Protein AF-A0A9E5QYV4-F1 (afdb_monomer_lite)

Structure (mmCIF, N/CA/C/O backbone):
data_AF-A0A9E5QYV4-F1
#
_entry.id   AF-A0A9E5QYV4-F1
#
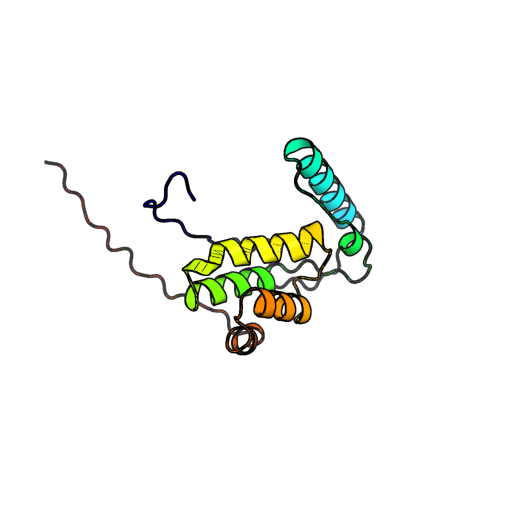loop_
_atom_site.group_PDB
_atom_site.id
_atom_site.type_symbol
_atom_site.label_atom_id
_atom_site.label_alt_id
_atom_site.label_comp_id
_atom_site.label_asym_id
_atom_site.label_entity_id
_atom_site.label_seq_id
_atom_site.pdbx_PDB_ins_code
_atom_site.Cartn_x
_atom_site.Cartn_y
_atom_site.Cartn_z
_atom_site.occupancy
_atom_site.B_iso_or_equiv
_atom_site.auth_seq_id
_atom_site.auth_comp_id
_atom_site.auth_asym_id
_atom_site.auth_atom_id
_atom_site.pdbx_PDB_model_num
ATOM 1 N N . MET A 1 1 ? -2.806 -0.514 -19.453 1.00 60.16 1 MET A N 1
ATOM 2 C CA . MET A 1 1 ? -1.801 -0.025 -20.426 1.00 60.16 1 MET A CA 1
ATOM 3 C C . MET A 1 1 ? -1.987 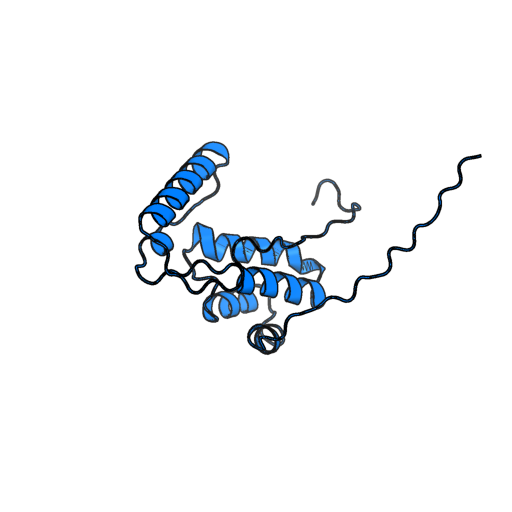-0.575 -21.840 1.00 60.16 1 MET A C 1
ATOM 5 O O . MET A 1 1 ? -1.457 0.033 -22.753 1.00 60.16 1 MET A O 1
ATOM 9 N N . ALA A 1 2 ? -2.775 -1.639 -22.055 1.00 69.88 2 ALA A N 1
ATOM 10 C CA . ALA A 1 2 ? -2.980 -2.236 -23.383 1.00 69.88 2 ALA A CA 1
ATOM 11 C C . ALA A 1 2 ? -3.485 -1.262 -24.471 1.00 69.88 2 ALA A C 1
ATOM 13 O O . ALA A 1 2 ? -3.182 -1.457 -25.639 1.00 69.88 2 ALA A O 1
ATOM 14 N N . GLN A 1 3 ? -4.221 -0.210 -24.094 1.00 85.88 3 GLN A N 1
ATOM 15 C CA . GLN A 1 3 ? -4.766 0.763 -25.049 1.00 85.88 3 GLN A CA 1
ATOM 16 C C . GLN A 1 3 ? -3.747 1.823 -25.516 1.00 85.88 3 GLN A C 1
ATOM 18 O O . GLN A 1 3 ? -3.908 2.366 -26.602 1.00 85.88 3 GLN A O 1
ATOM 23 N N . TYR A 1 4 ? -2.702 2.109 -24.727 1.00 89.19 4 TYR A N 1
ATOM 24 C CA . TYR A 1 4 ? -1.684 3.129 -25.034 1.00 89.19 4 TYR A CA 1
ATOM 25 C C . TYR A 1 4 ? -0.286 2.628 -24.634 1.00 89.19 4 TYR A C 1
ATOM 27 O O . TYR A 1 4 ? 0.287 3.114 -23.654 1.00 89.19 4 TYR A O 1
ATOM 35 N N . PRO A 1 5 ? 0.254 1.614 -25.333 1.00 84.69 5 PRO A N 1
ATOM 36 C CA . PRO A 1 5 ? 1.508 0.966 -24.946 1.00 84.69 5 PRO A CA 1
ATOM 37 C C . PRO A 1 5 ? 2.730 1.893 -25.052 1.00 84.69 5 PRO A C 1
ATOM 39 O O . PRO A 1 5 ? 3.663 1.750 -24.268 1.00 84.69 5 PRO A O 1
ATOM 42 N N . ASP A 1 6 ? 2.700 2.875 -25.957 1.00 91.56 6 ASP A N 1
ATOM 43 C CA . ASP A 1 6 ? 3.846 3.754 -26.239 1.00 91.56 6 ASP A CA 1
ATOM 44 C C . ASP A 1 6 ? 3.922 4.993 -25.335 1.00 91.56 6 ASP A C 1
ATOM 46 O O . ASP A 1 6 ? 4.866 5.782 -25.414 1.00 91.56 6 ASP A O 1
ATOM 50 N N . TRP A 1 7 ? 2.922 5.207 -24.474 1.00 93.06 7 TRP A N 1
ATOM 51 C CA . TRP A 1 7 ? 2.890 6.384 -23.613 1.00 93.06 7 TRP A CA 1
ATOM 52 C C . TRP A 1 7 ? 3.798 6.184 -22.396 1.00 93.06 7 TRP A C 1
ATOM 54 O O . TRP A 1 7 ? 3.638 5.202 -21.663 1.00 93.06 7 TRP A O 1
ATOM 64 N N . PRO A 1 8 ? 4.724 7.123 -22.116 1.00 90.44 8 PRO A N 1
ATOM 65 C CA . PRO A 1 8 ? 5.570 7.021 -20.942 1.00 90.44 8 PRO A CA 1
ATOM 66 C C . PRO A 1 8 ? 4.705 7.109 -19.681 1.00 90.44 8 PRO A C 1
ATOM 68 O O . PRO A 1 8 ? 4.079 8.129 -19.399 1.00 90.44 8 PRO A O 1
ATOM 71 N N . PHE A 1 9 ? 4.702 6.034 -18.900 1.00 90.25 9 PHE A N 1
ATOM 72 C CA . PHE A 1 9 ? 3.948 5.921 -17.658 1.00 90.25 9 PHE A CA 1
ATOM 73 C C . PHE A 1 9 ? 4.892 5.707 -16.479 1.00 90.25 9 PHE A C 1
ATOM 75 O O . PHE A 1 9 ? 5.875 4.966 -16.563 1.00 90.25 9 PHE A O 1
ATOM 82 N N . ARG A 1 10 ? 4.591 6.349 -15.348 1.00 91.25 10 ARG A N 1
ATOM 83 C CA . ARG A 1 10 ? 5.349 6.156 -14.114 1.00 91.25 10 ARG A CA 1
ATOM 84 C C . ARG A 1 10 ? 4.483 6.392 -12.886 1.00 91.25 10 ARG A C 1
ATOM 86 O O . ARG A 1 10 ? 3.837 7.424 -12.766 1.00 91.25 10 ARG A O 1
ATOM 93 N N . ILE A 1 11 ? 4.587 5.483 -11.922 1.00 93.69 11 ILE A N 1
ATOM 94 C CA . ILE A 1 11 ? 4.002 5.645 -10.587 1.00 93.69 11 ILE A CA 1
ATOM 95 C C . ILE A 1 11 ? 4.890 6.565 -9.755 1.00 93.69 11 ILE A C 1
ATOM 97 O O . ILE A 1 11 ? 6.102 6.339 -9.668 1.00 93.69 11 ILE A O 1
ATOM 101 N N . LEU A 1 12 ? 4.296 7.572 -9.118 1.00 94.69 12 LEU A N 1
ATOM 102 C CA . LEU A 1 12 ? 4.927 8.432 -8.119 1.00 94.69 12 LEU A CA 1
ATOM 103 C C . LEU A 1 12 ? 4.198 8.243 -6.785 1.00 94.69 12 LEU A C 1
ATOM 105 O O . LEU A 1 12 ? 2.975 8.297 -6.738 1.00 94.69 12 LEU A O 1
ATOM 109 N N . LEU A 1 13 ? 4.951 7.984 -5.716 1.00 94.88 13 LEU A N 1
ATOM 110 C CA . LEU A 1 13 ? 4.398 7.687 -4.398 1.00 94.88 13 LEU A CA 1
ATOM 111 C C . LEU A 1 13 ? 4.275 8.996 -3.615 1.00 94.88 13 LEU A C 1
ATOM 113 O O . LEU A 1 13 ? 5.265 9.713 -3.481 1.00 94.88 13 LEU A O 1
ATOM 117 N N . GLY A 1 14 ? 3.073 9.301 -3.121 1.00 93.88 14 GLY A N 1
ATOM 118 C CA . GLY A 1 14 ? 2.779 10.576 -2.455 1.00 93.88 14 GLY A CA 1
ATOM 119 C C . GLY A 1 14 ? 3.153 10.646 -0.971 1.00 93.88 14 GLY A C 1
ATOM 120 O O . GLY A 1 14 ? 3.374 11.739 -0.469 1.00 93.88 14 GLY A O 1
ATOM 121 N N . GLY A 1 15 ? 3.244 9.506 -0.274 1.00 91.56 15 GLY A N 1
ATOM 122 C CA . GLY A 1 15 ? 3.535 9.462 1.166 1.00 91.56 15 GLY A CA 1
ATOM 123 C C . GLY A 1 15 ? 2.390 10.015 2.021 1.00 91.56 15 GLY A C 1
ATOM 124 O O . GLY A 1 15 ? 2.510 11.088 2.599 1.00 91.56 15 GLY A O 1
ATOM 125 N N . LEU A 1 16 ? 1.276 9.280 2.107 1.00 94.69 16 LEU A N 1
ATOM 126 C CA . LEU A 1 16 ? 0.066 9.726 2.812 1.00 94.69 16 LEU A CA 1
ATOM 127 C C . LEU A 1 16 ? 0.276 9.859 4.332 1.00 94.69 16 LEU A C 1
ATOM 129 O O . LEU A 1 16 ? -0.179 10.822 4.942 1.00 94.69 16 LEU A O 1
ATOM 133 N N . ARG A 1 17 ? 0.947 8.874 4.941 1.00 94.12 17 ARG A N 1
ATOM 134 C CA . ARG A 1 17 ? 1.277 8.802 6.377 1.00 94.12 17 ARG A CA 1
ATOM 135 C C . ARG A 1 17 ? 2.637 8.118 6.564 1.00 94.12 17 ARG A C 1
ATOM 137 O O . ARG A 1 17 ? 2.658 6.943 6.914 1.00 94.12 17 ARG A O 1
ATOM 144 N N . PRO A 1 18 ? 3.762 8.764 6.228 1.00 94.06 18 PRO A N 1
ATOM 145 C CA . PRO A 1 18 ? 5.062 8.113 6.308 1.00 94.06 18 PRO A CA 1
ATOM 146 C C . PRO A 1 18 ? 5.611 8.114 7.742 1.00 94.06 18 PRO A C 1
ATOM 148 O O . PRO A 1 18 ? 5.642 9.160 8.389 1.00 94.06 18 PRO A O 1
ATOM 151 N N . GLY A 1 19 ? 6.077 6.962 8.225 1.00 92.62 19 GLY A N 1
ATOM 152 C CA . GLY A 1 19 ? 6.757 6.810 9.513 1.00 92.62 19 GLY A CA 1
ATOM 153 C C . GLY A 1 19 ? 5.864 7.013 10.737 1.00 92.62 19 GLY A C 1
ATOM 154 O O . GLY A 1 19 ? 6.375 7.306 11.819 1.00 92.62 19 GLY A O 1
ATOM 155 N N . THR A 1 20 ? 4.539 6.920 10.587 1.00 94.25 20 THR A N 1
ATOM 156 C CA . THR A 1 20 ? 3.644 7.012 11.746 1.00 94.25 20 THR A CA 1
ATOM 157 C C . THR A 1 20 ? 3.797 5.778 12.629 1.00 94.25 20 THR A C 1
ATOM 159 O O . THR A 1 20 ? 3.904 4.657 12.149 1.00 94.25 20 THR A O 1
ATOM 162 N N . THR A 1 21 ? 3.797 5.993 13.939 1.00 94.75 21 THR A N 1
ATOM 163 C CA . THR A 1 21 ? 3.848 4.935 14.958 1.00 94.75 21 THR A CA 1
ATOM 164 C C . THR A 1 21 ? 2.560 4.874 15.776 1.00 94.75 21 THR A C 1
ATOM 166 O O . THR A 1 21 ? 2.459 4.118 16.739 1.00 94.75 21 THR A O 1
ATOM 169 N N . THR A 1 22 ? 1.573 5.703 15.426 1.00 96.31 22 THR A N 1
ATOM 170 C CA . THR A 1 22 ? 0.315 5.821 16.157 1.00 96.31 22 THR A CA 1
ATOM 171 C C . THR A 1 22 ? -0.645 4.726 15.715 1.00 96.31 22 THR A C 1
ATOM 173 O O . THR A 1 22 ? -0.960 4.607 14.530 1.00 96.31 22 THR A O 1
ATOM 176 N N . VAL A 1 23 ? -1.140 3.963 16.685 1.00 97.25 23 VAL A N 1
ATOM 177 C CA . VAL A 1 23 ? -2.215 2.988 16.480 1.00 97.25 23 VAL A CA 1
ATOM 178 C C . VAL A 1 23 ? -3.488 3.707 16.027 1.00 97.25 23 VAL A C 1
ATOM 180 O O . VAL A 1 23 ? -3.827 4.780 16.533 1.00 97.25 23 VAL A O 1
ATOM 183 N N . MET A 1 24 ? -4.200 3.123 15.065 1.00 96.44 24 MET A N 1
ATOM 184 C CA . MET A 1 24 ? -5.453 3.673 14.565 1.00 96.44 24 MET A CA 1
ATOM 185 C C . MET A 1 24 ? -6.537 3.678 15.646 1.00 96.44 24 MET A C 1
ATOM 187 O O . MET A 1 24 ? -6.876 2.647 16.218 1.00 96.44 24 MET A O 1
ATOM 191 N N . SER A 1 25 ? -7.143 4.844 15.866 1.00 97.31 25 SER A N 1
ATOM 192 C CA . SER A 1 25 ? -8.345 4.966 16.694 1.00 97.31 25 SER A CA 1
ATOM 193 C C . SER A 1 25 ? -9.568 4.350 16.010 1.00 97.31 25 SER A C 1
ATOM 195 O O . SER A 1 25 ? -9.671 4.344 14.780 1.00 97.31 25 SER A O 1
ATOM 197 N N . GLU A 1 26 ? -10.561 3.955 16.808 1.00 97.19 26 GLU A N 1
ATOM 198 C CA . GLU A 1 26 ? -11.852 3.451 16.313 1.00 97.19 26 GLU A CA 1
ATOM 199 C C . GLU A 1 26 ? -12.544 4.430 15.359 1.00 97.19 26 GLU A C 1
ATOM 201 O O . GLU A 1 26 ? -13.089 4.031 14.332 1.00 97.19 26 GLU A O 1
ATOM 206 N N . LYS A 1 27 ? -12.429 5.741 15.615 1.00 97.75 27 LYS A N 1
ATOM 207 C CA . LYS A 1 27 ? -12.945 6.771 14.703 1.00 97.75 27 LYS A CA 1
ATOM 208 C C . LYS A 1 27 ? -12.279 6.702 13.326 1.00 97.75 27 LYS A C 1
ATOM 210 O O . LYS A 1 27 ? -12.954 6.860 12.312 1.00 97.75 27 LYS A O 1
ATOM 215 N N . GLN A 1 28 ? -10.963 6.498 13.272 1.00 96.81 28 GLN A N 1
ATOM 216 C CA . GLN A 1 28 ? -10.247 6.415 11.998 1.00 96.81 28 GLN A CA 1
ATOM 217 C C . GLN A 1 28 ? -10.540 5.098 11.267 1.00 96.81 28 GLN A C 1
ATOM 219 O O . GLN A 1 28 ? -10.664 5.111 10.045 1.00 96.81 28 GLN A O 1
ATOM 224 N N . LYS A 1 29 ? -10.687 3.982 11.991 1.00 97.88 29 LYS A N 1
ATOM 225 C CA . LYS A 1 29 ? -11.091 2.691 11.411 1.00 97.88 29 LYS A CA 1
ATOM 226 C C . LYS A 1 29 ? -12.501 2.754 10.825 1.00 97.88 29 LYS A C 1
ATOM 228 O O . LYS A 1 29 ? -12.698 2.344 9.687 1.00 97.88 29 LYS A O 1
ATOM 233 N N . ALA A 1 30 ? -13.454 3.342 11.553 1.00 98.00 30 ALA A N 1
ATOM 234 C CA . ALA A 1 30 ? -14.815 3.568 11.065 1.00 98.00 30 ALA A CA 1
ATOM 235 C C . ALA A 1 30 ? -14.833 4.470 9.820 1.00 98.00 30 ALA A C 1
ATOM 237 O O . ALA A 1 30 ? -15.529 4.175 8.852 1.00 98.00 30 ALA A O 1
ATOM 238 N N . PHE A 1 31 ? -14.012 5.528 9.811 1.00 97.94 31 PHE A N 1
ATOM 239 C CA . PHE A 1 31 ? -13.839 6.385 8.639 1.00 97.94 31 PHE A CA 1
ATOM 240 C C . PHE A 1 31 ? -13.336 5.597 7.419 1.00 97.94 31 PHE A C 1
ATOM 242 O O . PHE A 1 31 ? -13.913 5.730 6.343 1.00 97.94 31 PHE A O 1
ATOM 249 N N . LEU A 1 32 ? -12.302 4.757 7.573 1.00 97.31 32 LEU A N 1
ATOM 250 C CA . LEU A 1 32 ? -11.797 3.926 6.472 1.00 97.31 32 LEU A CA 1
ATOM 251 C C . LEU A 1 32 ? -12.833 2.916 5.985 1.00 97.31 32 LEU A C 1
ATOM 253 O O . LEU A 1 32 ? -13.043 2.821 4.781 1.00 97.31 32 LEU A O 1
ATOM 257 N N . ARG A 1 33 ? -13.499 2.210 6.906 1.00 98.19 33 ARG A N 1
ATOM 258 C CA . ARG A 1 33 ? -14.542 1.232 6.574 1.00 98.19 33 ARG A CA 1
ATOM 259 C C . ARG A 1 33 ? -15.618 1.852 5.686 1.00 98.19 33 ARG A C 1
ATOM 261 O O . ARG A 1 33 ? -15.899 1.310 4.623 1.00 98.19 33 ARG A O 1
ATOM 268 N N . HIS A 1 34 ? -16.138 3.011 6.085 1.00 98.31 34 HIS A N 1
ATOM 269 C CA . HIS A 1 34 ? -17.144 3.733 5.312 1.00 98.31 34 HIS A CA 1
ATOM 270 C C . HIS A 1 34 ? -16.662 4.053 3.888 1.00 98.31 34 HIS A C 1
ATOM 272 O O . HIS A 1 34 ? -17.363 3.766 2.923 1.00 98.31 34 HIS A O 1
ATOM 278 N N . HIS A 1 35 ? -15.432 4.554 3.734 1.00 98.12 35 HIS A N 1
ATOM 279 C CA . HIS A 1 35 ? -14.884 4.851 2.405 1.00 98.12 35 HIS A CA 1
ATOM 280 C C . HIS A 1 35 ? -14.678 3.583 1.570 1.00 98.12 35 HIS A C 1
ATOM 282 O O . HIS A 1 35 ? -14.886 3.602 0.362 1.00 98.12 35 HIS A O 1
ATOM 288 N N . TRP A 1 36 ? -14.261 2.474 2.181 1.00 98.12 36 TRP A N 1
ATOM 289 C CA . TRP A 1 36 ? -14.087 1.204 1.470 1.00 98.12 36 TRP A CA 1
ATOM 290 C C . TRP A 1 36 ? -15.424 0.660 0.963 1.00 98.12 36 TRP A C 1
ATOM 292 O O . TRP A 1 36 ? -15.500 0.195 -0.171 1.00 98.12 36 TRP A O 1
ATOM 302 N N . GLU A 1 37 ? -16.489 0.782 1.757 1.00 98.44 37 GLU A N 1
ATOM 303 C CA . GLU A 1 37 ? -17.853 0.430 1.349 1.00 98.44 37 GLU A CA 1
ATOM 304 C C . GLU A 1 37 ? -18.342 1.298 0.179 1.00 98.44 37 GLU A C 1
ATOM 306 O O . GLU A 1 37 ? -18.845 0.760 -0.807 1.00 98.44 37 GLU A O 1
ATOM 311 N N . GLU A 1 38 ? -18.138 2.618 0.229 1.00 98.56 38 GLU A N 1
ATOM 312 C CA . GLU A 1 38 ? -18.486 3.518 -0.881 1.00 98.56 38 GLU A CA 1
ATOM 313 C C . GLU A 1 38 ? -17.697 3.191 -2.158 1.00 98.56 38 GLU A C 1
ATOM 315 O O . GLU A 1 38 ? -18.265 3.117 -3.250 1.00 98.56 38 GLU A O 1
ATOM 320 N N . ILE A 1 39 ? -16.388 2.939 -2.040 1.00 98.44 39 ILE A N 1
ATOM 321 C CA . ILE A 1 39 ? -15.550 2.556 -3.184 1.00 98.44 39 ILE A CA 1
ATOM 322 C C . ILE A 1 39 ? -16.024 1.223 -3.766 1.00 98.44 39 ILE A C 1
ATOM 324 O O . ILE A 1 39 ? -16.112 1.100 -4.990 1.00 98.44 39 ILE A O 1
ATOM 328 N N . HIS A 1 40 ? -16.353 0.238 -2.927 1.00 98.25 40 HIS A N 1
ATOM 329 C CA . HIS A 1 40 ? -16.906 -1.036 -3.380 1.00 98.25 40 HIS A CA 1
ATOM 330 C C . HIS A 1 40 ? -18.210 -0.831 -4.159 1.00 98.25 40 HIS A C 1
ATOM 332 O O . HIS A 1 40 ? -18.328 -1.319 -5.281 1.00 98.25 40 HIS A O 1
ATOM 338 N N . GLN A 1 41 ? -19.152 -0.055 -3.616 1.00 98.50 41 GLN A N 1
ATOM 339 C CA . GLN A 1 41 ? -20.435 0.221 -4.268 1.00 98.50 41 GLN A CA 1
ATOM 340 C C . GLN A 1 41 ? -20.267 0.904 -5.632 1.00 98.50 41 GLN A C 1
ATOM 342 O O . GLN A 1 41 ? -20.975 0.568 -6.579 1.00 98.50 41 GLN A O 1
ATOM 347 N N . LEU A 1 42 ? -19.325 1.844 -5.749 1.00 98.56 42 LEU A N 1
ATOM 348 C CA . LEU A 1 42 ? -19.120 2.617 -6.976 1.00 98.56 42 LEU A CA 1
ATOM 349 C C . LEU A 1 42 ? -18.282 1.892 -8.035 1.00 98.56 42 LEU A C 1
ATOM 351 O O . LEU A 1 42 ? -18.455 2.141 -9.226 1.00 98.56 42 LEU A O 1
ATOM 355 N N . THR A 1 43 ? -17.339 1.043 -7.623 1.00 98.38 43 THR A N 1
ATOM 356 C CA . THR A 1 43 ? -16.315 0.488 -8.530 1.00 98.38 43 THR A CA 1
ATOM 357 C C . THR A 1 43 ? -16.335 -1.033 -8.645 1.00 98.38 43 THR A C 1
ATOM 359 O O . THR A 1 43 ? -15.690 -1.579 -9.539 1.00 98.38 43 THR A O 1
ATOM 362 N N . GLY A 1 44 ? -17.024 -1.728 -7.738 1.00 98.25 44 GLY A N 1
ATOM 363 C CA . GLY A 1 44 ? -16.999 -3.186 -7.619 1.00 98.25 44 GLY A CA 1
ATOM 364 C C . GLY A 1 44 ? -15.681 -3.760 -7.085 1.00 98.25 44 GLY A C 1
ATOM 365 O O . GLY A 1 44 ? -15.525 -4.979 -7.060 1.00 98.25 44 GLY A O 1
ATOM 366 N N . GLN A 1 45 ? -14.719 -2.927 -6.666 1.00 98.12 45 GLN A N 1
ATOM 367 C CA . GLN A 1 45 ? -13.450 -3.413 -6.114 1.00 98.12 45 GLN A CA 1
ATOM 368 C C . GLN A 1 45 ? -13.677 -4.183 -4.804 1.00 98.12 45 GLN A C 1
ATOM 370 O O . GLN A 1 45 ? -14.447 -3.717 -3.963 1.00 98.12 45 GLN A O 1
ATOM 375 N N . PRO A 1 46 ? -13.038 -5.347 -4.607 1.00 97.94 46 PRO A N 1
ATOM 376 C CA . PRO A 1 46 ? -13.200 -6.131 -3.390 1.00 97.94 46 PRO A CA 1
ATOM 377 C C . PRO A 1 46 ? -12.460 -5.500 -2.205 1.00 97.94 46 PRO A C 1
ATOM 379 O O . PRO A 1 46 ? -11.372 -4.948 -2.369 1.00 97.94 46 PRO A O 1
ATOM 382 N N . PHE A 1 47 ? -13.030 -5.648 -1.008 1.00 98.19 47 PHE A N 1
ATOM 383 C CA . PHE A 1 47 ? -12.409 -5.259 0.258 1.00 98.19 47 PHE A CA 1
ATOM 384 C C . PHE A 1 47 ? -12.617 -6.348 1.319 1.00 98.19 47 PHE A C 1
ATOM 386 O O . PHE A 1 47 ? -13.712 -6.892 1.449 1.00 98.19 47 PHE A O 1
ATOM 393 N N . GLY A 1 48 ? -11.564 -6.645 2.075 1.00 96.31 48 GLY A N 1
ATOM 394 C CA . GLY A 1 48 ? -11.579 -7.389 3.329 1.00 96.31 48 GLY A CA 1
ATOM 395 C C . GLY A 1 48 ? -11.406 -6.419 4.496 1.00 96.31 48 GLY A C 1
ATOM 396 O O . GLY A 1 48 ? -10.732 -5.398 4.366 1.00 96.31 48 GLY A O 1
ATOM 397 N N . TYR A 1 49 ? -12.032 -6.708 5.635 1.00 95.69 49 TYR A N 1
ATOM 398 C CA . TYR A 1 49 ? -12.131 -5.751 6.743 1.00 95.69 49 TYR A CA 1
ATOM 399 C C . TYR A 1 49 ? -11.324 -6.146 7.985 1.00 95.69 49 TYR A C 1
ATOM 401 O O . TYR A 1 49 ? -11.192 -5.327 8.893 1.00 95.69 49 TYR A O 1
ATOM 409 N N . ASP A 1 50 ? -10.731 -7.340 7.996 1.00 94.75 50 ASP A N 1
ATOM 410 C CA . ASP A 1 50 ? -10.053 -7.950 9.147 1.00 94.75 50 ASP A CA 1
ATOM 411 C C . ASP A 1 50 ? -8.948 -7.053 9.730 1.00 94.75 50 ASP A C 1
ATOM 413 O O . ASP A 1 50 ? -8.800 -6.925 10.946 1.00 94.75 50 ASP A O 1
ATOM 417 N N . ILE A 1 51 ? -8.201 -6.340 8.877 1.00 95.00 51 ILE A N 1
ATOM 418 C CA . ILE A 1 51 ? -7.141 -5.426 9.330 1.00 95.00 51 ILE A CA 1
ATOM 419 C C . ILE A 1 51 ? -7.680 -4.247 10.153 1.00 95.00 51 ILE A C 1
ATOM 421 O O . ILE A 1 51 ? -6.985 -3.739 11.032 1.00 95.00 51 ILE A O 1
ATOM 425 N N . LEU A 1 52 ? -8.926 -3.823 9.913 1.00 96.06 52 LEU A N 1
ATOM 426 C CA . LEU A 1 52 ? -9.565 -2.743 10.668 1.00 96.06 52 LEU A CA 1
ATOM 427 C C . LEU A 1 52 ? -10.059 -3.210 12.043 1.00 96.06 52 LEU A C 1
ATOM 429 O O . LEU A 1 52 ? -10.304 -2.375 12.910 1.00 96.06 52 LEU A O 1
ATOM 433 N N . GLU A 1 53 ? -10.179 -4.518 12.266 1.00 95.06 53 GLU A N 1
ATOM 434 C CA . GLU A 1 53 ? -10.608 -5.103 13.544 1.00 95.06 53 GLU A CA 1
ATOM 435 C C . GLU A 1 53 ? -9.445 -5.230 14.540 1.00 95.06 53 GLU A C 1
ATOM 437 O O . GLU A 1 53 ? -9.648 -5.361 15.746 1.00 95.06 53 GLU A O 1
ATOM 442 N N . ARG A 1 54 ? -8.203 -5.116 14.056 1.00 94.56 54 ARG A N 1
ATOM 443 C CA . ARG A 1 54 ? -6.990 -5.194 14.873 1.00 94.56 54 ARG A CA 1
ATOM 444 C C . ARG A 1 54 ? -6.826 -3.992 15.799 1.00 94.56 54 ARG A C 1
ATOM 446 O O . ARG A 1 54 ? -6.879 -2.838 15.375 1.00 94.56 54 ARG A O 1
ATOM 453 N N . ASN A 1 55 ? -6.531 -4.250 17.070 1.00 94.62 55 ASN A N 1
ATOM 454 C CA . ASN A 1 55 ? -6.290 -3.203 18.074 1.00 94.62 55 ASN A CA 1
ATOM 455 C C . ASN A 1 55 ? -4.884 -2.595 18.012 1.00 94.62 55 ASN A C 1
ATOM 457 O O . ASN A 1 55 ? -4.651 -1.556 18.613 1.00 94.62 55 ASN A O 1
ATOM 461 N N . ASP A 1 56 ? -3.957 -3.229 17.300 1.00 95.56 56 ASP A N 1
ATOM 462 C CA . ASP A 1 56 ? -2.551 -2.838 17.178 1.00 95.56 56 ASP A CA 1
ATOM 463 C C . ASP A 1 56 ? -2.214 -2.237 15.803 1.00 95.56 56 ASP A C 1
ATOM 465 O O . ASP A 1 56 ? -1.049 -1.993 15.498 1.00 95.56 56 ASP A O 1
ATOM 469 N N . PHE A 1 57 ? -3.222 -1.992 14.959 1.00 95.62 57 PHE A N 1
ATOM 470 C CA . PHE A 1 57 ? -3.000 -1.568 13.583 1.00 95.62 57 PHE A CA 1
ATOM 471 C C . PHE A 1 57 ? -2.387 -0.160 13.505 1.00 95.62 57 PHE A C 1
ATOM 473 O O . PHE A 1 57 ? -3.030 0.843 13.829 1.00 95.62 57 PHE A O 1
ATOM 480 N N . ILE A 1 58 ? -1.144 -0.087 13.026 1.00 96.44 58 ILE A N 1
ATOM 481 C CA . ILE A 1 58 ? -0.443 1.154 12.681 1.00 96.44 58 ILE A CA 1
ATOM 482 C C . ILE A 1 58 ? -0.541 1.352 11.170 1.00 96.44 58 ILE A C 1
ATOM 484 O O . ILE A 1 58 ? -0.103 0.503 10.401 1.00 96.44 58 ILE A O 1
ATOM 488 N N . TYR A 1 59 ? -1.070 2.492 10.723 1.00 95.88 59 TYR A N 1
ATOM 489 C CA . TYR A 1 59 ? -1.249 2.750 9.292 1.00 95.88 59 TYR A CA 1
ATOM 490 C C . TYR A 1 59 ? -0.112 3.593 8.695 1.00 95.88 59 TYR A C 1
ATOM 492 O O . TYR A 1 59 ? -0.323 4.717 8.226 1.00 95.88 59 TYR A O 1
ATOM 500 N N . ASP A 1 60 ? 1.105 3.047 8.746 1.00 96.00 60 ASP A N 1
ATOM 501 C CA . ASP A 1 60 ? 2.275 3.590 8.052 1.00 96.00 60 ASP A CA 1
ATOM 502 C C . ASP A 1 60 ? 2.254 3.216 6.564 1.00 96.00 60 ASP A C 1
ATOM 504 O O . ASP A 1 60 ? 2.036 2.076 6.170 1.00 96.00 60 ASP A O 1
ATOM 508 N N . THR A 1 61 ? 2.449 4.218 5.712 1.00 96.06 61 THR A N 1
ATOM 509 C CA . THR A 1 61 ? 2.470 4.050 4.249 1.00 96.06 61 THR A CA 1
ATOM 510 C C . THR A 1 61 ? 3.883 4.054 3.670 1.00 96.06 61 THR A C 1
ATOM 512 O O . THR A 1 61 ? 4.060 3.827 2.471 1.00 96.06 61 THR A O 1
ATOM 515 N N . GLU A 1 62 ? 4.897 4.325 4.495 1.00 94.62 62 GLU A N 1
ATOM 516 C CA . GLU A 1 62 ? 6.288 4.406 4.061 1.00 94.62 62 GLU A CA 1
ATOM 517 C C . GLU A 1 62 ? 6.846 3.057 3.584 1.00 94.62 62 GLU A C 1
ATOM 519 O O . GLU A 1 62 ? 7.410 3.047 2.484 1.00 94.62 62 GLU A O 1
ATOM 524 N N . PRO A 1 63 ? 6.638 1.918 4.281 1.00 93.12 63 PRO A N 1
ATOM 525 C CA . PRO A 1 63 ? 7.158 0.634 3.817 1.00 93.12 63 PRO A CA 1
ATOM 526 C C . PRO A 1 63 ? 6.602 0.255 2.440 1.00 93.12 63 PRO A C 1
ATOM 528 O O . PRO A 1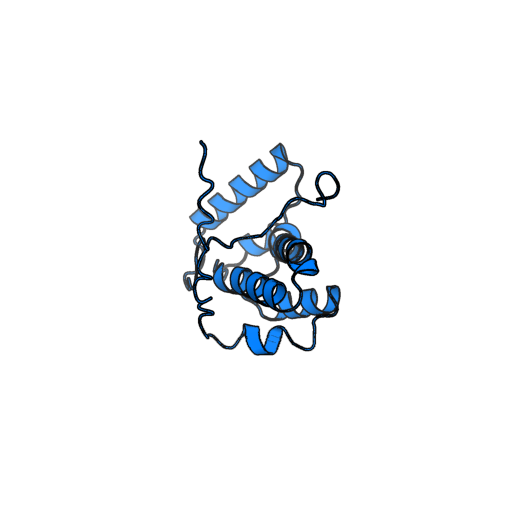 63 ? 7.369 -0.024 1.520 1.00 93.12 63 PRO A O 1
ATOM 531 N N . ALA A 1 64 ? 5.287 0.372 2.240 1.00 94.69 64 ALA A N 1
ATOM 532 C CA . ALA A 1 64 ? 4.649 0.091 0.952 1.00 94.69 64 ALA A CA 1
ATOM 533 C C . ALA A 1 64 ? 5.198 0.987 -0.169 1.00 94.69 64 ALA A C 1
ATOM 535 O O . ALA A 1 64 ? 5.552 0.508 -1.251 1.00 94.69 64 ALA A O 1
ATOM 536 N N . ALA A 1 65 ? 5.337 2.291 0.094 1.00 94.75 65 ALA A N 1
ATOM 537 C CA . ALA A 1 65 ? 5.907 3.226 -0.868 1.00 94.75 65 ALA A CA 1
ATOM 538 C C . ALA A 1 65 ? 7.362 2.874 -1.217 1.00 94.75 65 ALA A C 1
ATOM 540 O O . ALA A 1 65 ? 7.732 2.868 -2.396 1.00 94.75 65 ALA A O 1
ATOM 541 N N . ARG A 1 66 ? 8.187 2.545 -0.215 1.00 91.69 66 ARG A N 1
ATOM 542 C CA . ARG A 1 66 ? 9.580 2.133 -0.413 1.00 91.69 66 ARG A CA 1
ATOM 543 C C . ARG A 1 66 ? 9.666 0.861 -1.252 1.00 91.69 66 ARG A C 1
ATOM 545 O O . ARG A 1 66 ? 10.465 0.838 -2.185 1.00 91.69 66 ARG A O 1
ATOM 552 N N . ALA A 1 67 ? 8.820 -0.138 -1.000 1.00 91.81 67 ALA A N 1
ATOM 553 C CA . ALA A 1 67 ? 8.813 -1.403 -1.742 1.00 91.81 67 ALA A CA 1
ATOM 554 C C . ALA A 1 67 ? 8.651 -1.152 -3.248 1.00 91.81 67 ALA A C 1
ATOM 556 O O . ALA A 1 67 ? 9.459 -1.598 -4.063 1.00 91.81 67 ALA A O 1
ATOM 557 N N . VAL A 1 68 ? 7.666 -0.324 -3.609 1.00 93.75 68 VAL A N 1
ATOM 558 C CA . VAL A 1 68 ? 7.396 0.068 -5.000 1.00 93.75 68 VAL A CA 1
ATOM 559 C C . VAL A 1 68 ? 8.582 0.821 -5.603 1.00 93.75 68 VAL A C 1
ATOM 561 O O . VAL A 1 68 ? 8.936 0.602 -6.761 1.00 93.75 68 VAL A O 1
ATOM 564 N N . VAL A 1 69 ? 9.225 1.713 -4.841 1.00 92.12 69 VAL A N 1
ATOM 565 C CA . VAL A 1 69 ? 10.408 2.450 -5.312 1.00 92.12 69 VAL A CA 1
ATOM 566 C C . VAL A 1 69 ? 11.582 1.513 -5.590 1.00 92.12 69 VAL A C 1
ATOM 568 O O . VAL A 1 69 ? 12.261 1.728 -6.596 1.00 92.12 69 VAL A O 1
ATOM 571 N N . VAL A 1 70 ? 11.814 0.504 -4.747 1.00 89.88 70 VAL A N 1
ATOM 572 C CA . VAL A 1 70 ? 12.891 -0.478 -4.944 1.00 89.88 70 VAL A CA 1
ATOM 573 C C . VAL A 1 70 ? 12.594 -1.352 -6.164 1.00 89.88 70 VAL A C 1
ATOM 575 O O . VAL A 1 70 ? 13.440 -1.433 -7.056 1.00 89.88 70 VAL A O 1
ATOM 578 N N . VAL A 1 71 ? 11.383 -1.911 -6.287 1.00 90.94 71 VAL A N 1
ATOM 579 C CA . VAL A 1 71 ? 10.995 -2.693 -7.478 1.00 90.94 71 VAL A CA 1
ATOM 580 C C . VAL A 1 71 ? 11.134 -1.854 -8.741 1.00 90.94 71 VAL A C 1
ATOM 582 O O . VAL A 1 71 ? 11.696 -2.315 -9.724 1.00 90.94 71 VAL A O 1
ATOM 585 N N . ARG A 1 72 ? 10.749 -0.576 -8.710 1.00 91.94 72 ARG A N 1
ATOM 586 C CA . ARG A 1 72 ? 10.924 0.327 -9.854 1.00 91.94 72 ARG A CA 1
ATOM 587 C C . ARG A 1 72 ? 12.378 0.533 -10.275 1.00 91.94 72 ARG A C 1
ATOM 589 O O . ARG A 1 72 ? 12.620 0.869 -11.430 1.00 91.94 72 ARG A O 1
ATOM 596 N N . GLN A 1 73 ? 13.332 0.422 -9.354 1.00 88.81 73 GLN A N 1
ATOM 597 C CA . GLN A 1 73 ? 14.757 0.577 -9.658 1.00 88.81 73 GLN A CA 1
ATOM 598 C C . GLN A 1 73 ? 15.371 -0.702 -10.212 1.00 88.81 73 GLN A C 1
ATOM 600 O O . GLN A 1 73 ? 16.187 -0.622 -11.125 1.00 88.81 73 GLN A O 1
ATOM 605 N N . LEU A 1 74 ? 14.982 -1.851 -9.661 1.00 87.94 74 LEU A N 1
ATOM 606 C CA . LEU A 1 74 ? 15.552 -3.148 -10.020 1.00 87.94 74 LEU A CA 1
ATOM 607 C C . LEU A 1 74 ? 14.830 -3.784 -11.215 1.00 87.94 74 LEU A C 1
ATOM 609 O O . LEU A 1 74 ? 15.466 -4.298 -12.129 1.00 87.94 74 LEU A O 1
ATOM 613 N N . HIS A 1 75 ? 13.501 -3.687 -11.237 1.00 90.88 75 HIS A N 1
ATOM 614 C CA . HIS A 1 75 ? 12.614 -4.306 -12.220 1.00 90.88 75 HIS A CA 1
ATOM 615 C C . HIS A 1 75 ? 11.512 -3.324 -12.675 1.00 90.88 75 HIS A C 1
ATOM 617 O O . HIS A 1 75 ? 10.336 -3.507 -12.351 1.00 90.88 75 HIS A O 1
ATOM 623 N N . PRO A 1 76 ? 11.851 -2.277 -13.459 1.00 91.19 76 PRO A N 1
ATOM 624 C CA . PRO A 1 76 ? 10.909 -1.226 -13.853 1.00 91.19 76 PRO A CA 1
ATOM 625 C C . PRO A 1 76 ? 9.609 -1.738 -14.490 1.00 91.19 76 PRO A C 1
ATOM 627 O O . PRO A 1 76 ? 8.548 -1.165 -14.238 1.00 91.19 76 PRO A O 1
ATOM 630 N N . LEU A 1 77 ? 9.682 -2.826 -15.265 1.00 91.56 77 LEU A N 1
ATOM 631 C CA . LEU A 1 77 ? 8.531 -3.426 -15.951 1.00 91.56 77 LEU A CA 1
ATOM 632 C C . LEU A 1 77 ? 7.516 -4.054 -14.983 1.00 91.56 77 LEU A C 1
ATOM 634 O O . LEU A 1 77 ? 6.331 -4.069 -15.287 1.00 91.56 77 LEU A O 1
ATOM 638 N N . LEU A 1 78 ? 7.956 -4.500 -13.802 1.00 93.25 78 LEU A N 1
ATOM 639 C CA . LEU A 1 78 ? 7.094 -5.125 -12.793 1.00 93.25 78 LEU A CA 1
ATOM 640 C C . LEU A 1 78 ? 6.460 -4.109 -11.834 1.00 93.25 78 LEU A C 1
ATOM 642 O O . LEU A 1 78 ? 5.565 -4.459 -11.071 1.00 93.25 78 LEU A O 1
ATOM 646 N N . THR A 1 79 ? 6.892 -2.842 -11.866 1.00 94.06 79 THR A N 1
ATOM 647 C CA . THR A 1 79 ? 6.479 -1.809 -10.896 1.00 94.06 79 THR A CA 1
ATOM 648 C C . THR A 1 79 ? 4.966 -1.707 -10.728 1.00 94.06 79 THR A C 1
ATOM 650 O O . THR A 1 79 ? 4.480 -1.568 -9.609 1.00 94.06 79 THR A O 1
ATOM 653 N N . PHE A 1 80 ? 4.218 -1.719 -11.834 1.00 95.88 80 PHE A N 1
ATOM 654 C CA . PHE A 1 80 ? 2.769 -1.527 -11.793 1.00 95.88 80 PHE A CA 1
ATOM 655 C C . PHE A 1 80 ? 2.035 -2.752 -11.261 1.00 95.88 80 PHE A C 1
ATOM 657 O O . PHE A 1 80 ? 1.114 -2.607 -10.459 1.00 95.88 80 PHE A O 1
ATOM 664 N N . ASP A 1 81 ? 2.466 -3.946 -11.652 1.00 96.56 81 ASP A N 1
ATOM 665 C CA . ASP A 1 81 ? 1.873 -5.180 -11.150 1.00 96.56 81 ASP A CA 1
ATOM 666 C C . ASP A 1 81 ? 2.193 -5.387 -9.671 1.00 96.56 81 ASP A C 1
ATOM 668 O O . ASP A 1 81 ? 1.290 -5.682 -8.892 1.00 96.56 81 ASP A O 1
ATOM 672 N N . PHE A 1 82 ? 3.422 -5.088 -9.249 1.00 96.12 82 PHE A N 1
ATOM 673 C CA . PHE A 1 82 ? 3.808 -5.126 -7.841 1.00 96.12 82 PHE A CA 1
ATOM 674 C C . PHE A 1 82 ? 3.050 -4.089 -6.996 1.00 96.12 82 PHE A C 1
ATOM 676 O O . PHE A 1 82 ? 2.583 -4.394 -5.901 1.00 96.12 82 PHE A O 1
ATOM 683 N N . PHE A 1 83 ? 2.853 -2.870 -7.516 1.00 97.31 83 PHE A N 1
ATOM 684 C CA . PHE A 1 83 ? 2.026 -1.849 -6.863 1.00 97.31 83 PHE A CA 1
ATOM 685 C C . PHE A 1 83 ? 0.590 -2.343 -6.628 1.00 97.31 83 PHE A C 1
ATOM 687 O O . PHE A 1 83 ? 0.078 -2.215 -5.516 1.00 97.31 83 PHE A O 1
ATOM 694 N N . LYS A 1 84 ? -0.041 -2.962 -7.636 1.00 98.00 84 LYS A N 1
ATOM 695 C CA . LYS A 1 84 ? -1.376 -3.570 -7.489 1.00 98.00 84 LYS A CA 1
ATOM 696 C C . LYS A 1 84 ? -1.372 -4.737 -6.502 1.00 98.00 84 LYS A C 1
ATOM 698 O O . LYS A 1 84 ? -2.333 -4.898 -5.758 1.00 98.00 84 LYS A O 1
ATOM 703 N N . ALA A 1 85 ? -0.311 -5.539 -6.473 1.00 98.06 85 ALA A N 1
ATOM 704 C CA . ALA A 1 85 ? -0.218 -6.680 -5.571 1.00 98.06 85 ALA A CA 1
ATOM 705 C C . ALA A 1 85 ? -0.168 -6.250 -4.095 1.00 98.06 85 ALA A C 1
ATOM 707 O O . ALA A 1 85 ? -0.854 -6.848 -3.271 1.00 98.06 85 ALA A O 1
ATOM 708 N N . ILE A 1 86 ? 0.532 -5.153 -3.775 1.00 97.31 86 ILE A N 1
ATOM 709 C CA . ILE A 1 86 ? 0.479 -4.531 -2.439 1.00 97.31 86 ILE A CA 1
ATOM 710 C C . ILE A 1 86 ? -0.941 -4.049 -2.116 1.00 97.31 86 ILE A C 1
ATOM 712 O O . ILE A 1 86 ? -1.420 -4.243 -1.001 1.00 97.31 86 ILE A O 1
ATOM 716 N N . GLN A 1 87 ? -1.637 -3.435 -3.080 1.00 98.00 87 GLN A N 1
ATOM 717 C CA . GLN A 1 87 ? -3.028 -3.020 -2.872 1.00 98.00 87 GLN A CA 1
ATOM 718 C C . GLN A 1 87 ? -3.933 -4.224 -2.581 1.00 98.00 87 GLN A C 1
ATOM 720 O O . GLN A 1 87 ? -4.738 -4.154 -1.661 1.00 98.00 87 GLN A O 1
ATOM 725 N N . ALA A 1 88 ? -3.779 -5.334 -3.306 1.00 98.38 88 ALA A N 1
ATOM 726 C CA . ALA A 1 88 ? -4.536 -6.557 -3.053 1.00 98.38 88 ALA A CA 1
ATOM 727 C C . ALA A 1 88 ? -4.198 -7.181 -1.685 1.00 98.38 88 ALA A C 1
ATOM 729 O O . ALA A 1 88 ? -5.104 -7.600 -0.968 1.00 98.38 88 ALA A O 1
ATOM 730 N N . ALA A 1 89 ? -2.918 -7.189 -1.297 1.00 97.88 89 ALA A N 1
ATOM 731 C CA . ALA A 1 89 ? -2.467 -7.628 0.023 1.00 97.88 89 ALA A CA 1
ATOM 732 C C . ALA A 1 89 ? -3.192 -6.871 1.141 1.00 97.88 89 ALA A C 1
ATOM 734 O O . ALA A 1 89 ? -3.783 -7.477 2.030 1.00 97.88 89 ALA A O 1
ATOM 735 N N . PHE A 1 90 ? -3.205 -5.543 1.048 1.00 97.81 90 PHE A N 1
ATOM 736 C CA . PHE A 1 90 ? -3.799 -4.682 2.059 1.00 97.81 90 PHE A CA 1
ATOM 737 C C . PHE A 1 90 ? -5.331 -4.701 2.029 1.00 97.81 90 PHE A C 1
ATOM 739 O O . PHE A 1 90 ? -5.970 -5.058 3.014 1.00 97.81 90 PHE A O 1
ATOM 746 N N . TYR A 1 91 ? -5.928 -4.327 0.894 1.00 98.12 91 TYR A N 1
ATOM 747 C CA . TYR A 1 91 ? -7.366 -4.088 0.805 1.00 98.12 91 TYR A CA 1
ATOM 748 C C . TYR A 1 91 ? -8.183 -5.367 0.736 1.00 98.12 91 TYR A C 1
ATOM 750 O O . TYR A 1 91 ? -9.298 -5.360 1.229 1.00 98.12 91 TYR A O 1
ATOM 758 N N . VAL A 1 92 ? -7.674 -6.445 0.131 1.00 97.94 92 VAL A N 1
ATOM 759 C CA . VAL A 1 92 ? -8.454 -7.680 -0.071 1.00 97.94 92 VAL A CA 1
ATOM 760 C C . VAL A 1 92 ? -8.106 -8.725 0.977 1.00 97.94 92 VAL A C 1
ATOM 762 O O . VAL A 1 92 ? -9.001 -9.339 1.545 1.00 97.94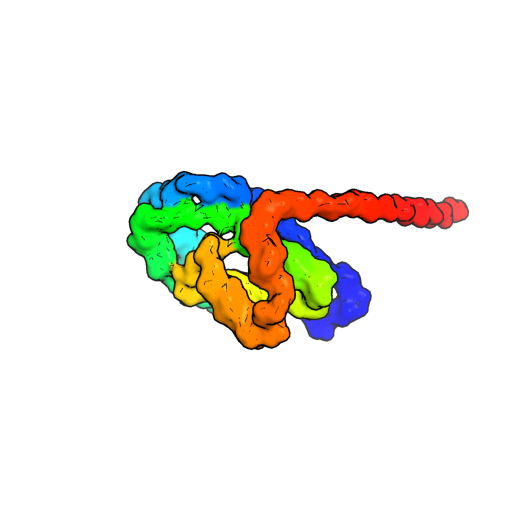 92 VAL A O 1
ATOM 765 N N . ARG A 1 93 ? -6.810 -8.928 1.236 1.00 97.06 93 ARG A N 1
ATOM 766 C CA . ARG A 1 93 ? -6.335 -9.980 2.146 1.00 97.06 93 ARG A CA 1
ATOM 767 C C . ARG A 1 93 ? -6.134 -9.514 3.588 1.00 97.06 93 ARG A C 1
ATOM 769 O O . ARG A 1 93 ? -5.782 -10.333 4.426 1.00 97.06 93 ARG A O 1
ATOM 776 N N . GLY A 1 94 ? -6.303 -8.222 3.879 1.00 96.12 94 GLY A N 1
ATOM 777 C CA . GLY A 1 94 ? -6.103 -7.678 5.225 1.00 96.12 94 GLY A CA 1
ATOM 778 C C . GLY A 1 94 ? -4.670 -7.834 5.753 1.00 96.12 94 GLY A C 1
ATOM 779 O O . GLY A 1 94 ? -4.459 -7.830 6.965 1.00 96.12 94 GLY A O 1
ATOM 780 N N . GLN A 1 95 ? -3.682 -7.997 4.868 1.00 96.06 95 GLN A N 1
ATOM 781 C CA . GLN A 1 95 ? -2.281 -8.163 5.250 1.00 96.06 95 GLN A CA 1
ATOM 782 C C . GLN A 1 95 ? -1.681 -6.830 5.707 1.00 96.06 95 GLN A C 1
ATOM 784 O O . GLN A 1 95 ? -1.948 -5.769 5.137 1.00 96.06 95 GLN A O 1
ATOM 789 N N . ASP A 1 96 ? -0.831 -6.890 6.731 1.00 95.38 96 ASP A N 1
ATOM 790 C CA . ASP A 1 96 ? -0.154 -5.716 7.272 1.00 95.38 96 ASP A CA 1
ATOM 791 C C . ASP A 1 96 ? 1.008 -5.304 6.362 1.00 95.38 96 ASP A C 1
ATOM 793 O O . ASP A 1 96 ? 2.022 -5.994 6.254 1.00 95.38 96 ASP A O 1
ATOM 797 N N . THR A 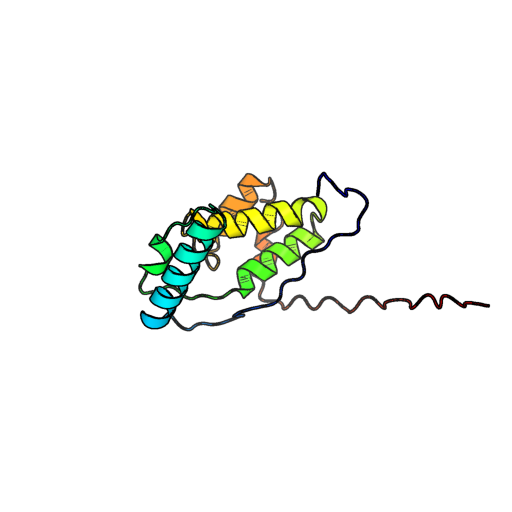1 97 ? 0.890 -4.148 5.712 1.00 94.50 97 THR A N 1
ATOM 798 C CA . THR A 1 97 ? 1.941 -3.618 4.835 1.00 94.50 97 THR A CA 1
ATOM 799 C C . THR A 1 97 ? 3.142 -3.045 5.587 1.00 94.50 97 THR A C 1
ATOM 801 O O . THR A 1 97 ? 4.068 -2.549 4.949 1.00 94.50 97 THR A O 1
ATOM 804 N N . ASN A 1 98 ? 3.175 -3.109 6.915 1.00 92.94 98 ASN A N 1
ATOM 805 C CA . ASN A 1 98 ? 4.373 -2.829 7.709 1.00 92.94 98 ASN A CA 1
ATOM 806 C C . ASN A 1 98 ? 5.137 -4.101 8.085 1.00 92.94 98 ASN A C 1
ATOM 808 O O . ASN A 1 98 ? 6.297 -4.012 8.488 1.00 92.94 98 ASN A O 1
ATOM 812 N N . ALA A 1 99 ? 4.502 -5.266 7.944 1.00 91.81 99 ALA A N 1
ATOM 813 C CA . ALA A 1 99 ? 5.094 -6.561 8.233 1.00 91.81 99 ALA A CA 1
ATOM 814 C C . ALA A 1 99 ? 6.004 -7.015 7.083 1.00 91.81 99 ALA A C 1
ATOM 816 O O . ALA A 1 99 ? 5.713 -6.787 5.906 1.00 91.81 99 ALA A O 1
ATOM 817 N N . LEU A 1 100 ? 7.123 -7.656 7.423 1.00 89.50 100 LEU A N 1
ATOM 818 C CA . LEU A 1 100 ? 8.097 -8.150 6.447 1.00 89.50 100 LEU A CA 1
ATOM 819 C C . LEU A 1 100 ? 7.516 -9.300 5.618 1.00 89.50 100 LEU A C 1
ATOM 821 O O . LEU A 1 100 ? 7.789 -9.417 4.425 1.00 89.50 100 LEU A O 1
ATOM 825 N N . GLU A 1 101 ? 6.704 -10.120 6.270 1.00 91.31 101 GLU A N 1
ATOM 826 C CA . GLU A 1 101 ? 6.077 -11.339 5.779 1.00 91.31 101 GLU A CA 1
ATOM 827 C C . GLU A 1 101 ? 5.213 -11.053 4.549 1.00 91.31 101 GLU A C 1
ATOM 829 O O . GLU A 1 101 ? 5.337 -11.740 3.539 1.00 91.31 101 GLU A O 1
ATOM 834 N N . THR A 1 102 ? 4.453 -9.953 4.577 1.00 93.50 102 THR A N 1
ATOM 835 C CA . THR A 1 102 ? 3.669 -9.475 3.430 1.00 93.50 102 THR A CA 1
ATOM 836 C C . THR A 1 102 ? 4.542 -9.293 2.188 1.00 93.50 102 THR A C 1
ATOM 838 O O . THR A 1 102 ? 4.133 -9.627 1.081 1.00 93.50 102 THR A O 1
ATOM 841 N N . TYR A 1 103 ? 5.764 -8.779 2.340 1.00 92.56 103 TYR A N 1
ATOM 842 C CA . TYR A 1 103 ? 6.664 -8.569 1.205 1.00 92.56 103 TYR A CA 1
ATOM 843 C C . TYR A 1 103 ? 7.427 -9.822 0.801 1.00 92.56 103 TYR A C 1
ATOM 845 O O . TYR A 1 103 ? 7.790 -9.923 -0.366 1.00 92.56 103 TYR A O 1
ATOM 853 N N . LEU A 1 104 ? 7.678 -10.751 1.724 1.00 90.50 104 LEU A N 1
ATOM 854 C CA . LEU A 1 104 ? 8.259 -12.053 1.397 1.00 90.50 104 LEU A CA 1
ATOM 855 C C . LEU A 1 104 ? 7.338 -12.820 0.448 1.00 90.50 104 LEU A C 1
ATOM 857 O O . LEU A 1 104 ? 7.773 -13.180 -0.642 1.00 90.50 104 LEU A O 1
ATOM 861 N N . GLU A 1 105 ? 6.055 -12.937 0.797 1.00 92.56 105 GLU A N 1
ATOM 862 C CA . GLU A 1 105 ? 5.050 -13.577 -0.061 1.00 92.56 105 GLU A CA 1
ATOM 863 C C . GLU A 1 105 ? 4.958 -12.897 -1.435 1.00 92.56 105 GLU A C 1
ATOM 865 O O . GLU A 1 105 ? 5.048 -13.551 -2.472 1.00 92.56 105 GLU A O 1
ATOM 870 N N . LEU A 1 106 ? 4.876 -11.560 -1.464 1.00 93.50 106 LEU A N 1
ATOM 871 C CA . LEU A 1 106 ? 4.846 -10.813 -2.724 1.00 93.50 106 LEU A CA 1
ATOM 872 C C . LEU A 1 106 ? 6.143 -10.950 -3.534 1.00 93.50 106 LEU A C 1
ATOM 874 O O . LEU A 1 106 ? 6.118 -10.836 -4.755 1.00 93.50 106 LEU A O 1
ATOM 878 N N . CYS A 1 107 ? 7.298 -11.138 -2.897 1.00 91.06 107 CYS A N 1
ATOM 879 C CA . CYS A 1 107 ? 8.536 -11.382 -3.631 1.00 91.06 107 CYS A CA 1
ATOM 880 C C . CYS A 1 107 ? 8.530 -12.764 -4.275 1.00 91.06 107 CYS A C 1
ATOM 882 O O . CYS A 1 107 ? 9.015 -12.889 -5.399 1.00 91.06 107 CYS A O 1
ATOM 884 N N . ASP A 1 108 ? 7.986 -13.770 -3.598 1.00 91.38 108 ASP A N 1
ATOM 885 C CA . ASP A 1 108 ? 7.886 -15.124 -4.135 1.00 91.38 108 ASP A CA 1
ATOM 886 C C . ASP A 1 108 ? 6.943 -15.167 -5.345 1.00 91.38 108 ASP A C 1
ATOM 888 O O . ASP A 1 108 ? 7.335 -15.677 -6.397 1.00 91.38 108 ASP A O 1
ATOM 892 N N . ASP A 1 109 ? 5.785 -14.502 -5.261 1.00 92.94 109 ASP A N 1
ATOM 893 C CA . ASP A 1 109 ? 4.822 -14.366 -6.368 1.00 92.94 109 ASP A CA 1
ATOM 894 C C . ASP A 1 109 ? 5.442 -13.756 -7.641 1.00 92.94 109 ASP A C 1
ATOM 896 O O . ASP A 1 109 ? 5.027 -14.056 -8.763 1.00 92.94 109 ASP A O 1
ATOM 900 N N . PHE A 1 110 ? 6.442 -12.884 -7.479 1.00 91.75 110 PHE A N 1
ATOM 901 C CA . PHE A 1 110 ? 7.100 -12.161 -8.571 1.00 91.75 110 PHE A CA 1
ATOM 902 C C . PHE A 1 110 ? 8.505 -12.692 -8.904 1.00 91.75 110 PHE A C 1
ATOM 904 O O . PHE A 1 110 ? 9.176 -12.117 -9.766 1.00 91.75 110 PHE A O 1
ATOM 911 N N . LEU A 1 111 ? 8.964 -13.764 -8.247 1.00 89.94 111 LEU A N 1
ATOM 912 C CA . LEU A 1 111 ? 10.319 -14.319 -8.385 1.00 89.94 111 LEU A CA 1
ATOM 913 C C . LEU A 1 111 ? 11.435 -13.285 -8.087 1.00 89.94 111 LEU A C 1
ATOM 915 O O . LEU A 1 111 ? 12.464 -13.237 -8.762 1.00 89.94 111 LEU A O 1
ATOM 919 N N . LEU A 1 112 ? 11.228 -12.441 -7.067 1.00 85.19 112 LEU A N 1
ATOM 920 C CA . LEU A 1 112 ? 12.110 -11.333 -6.645 1.00 85.19 112 LEU A CA 1
ATOM 921 C C . LEU A 1 112 ? 12.887 -11.602 -5.340 1.00 85.19 112 LEU A C 1
ATOM 923 O O . LEU A 1 112 ? 13.539 -10.702 -4.797 1.00 85.19 112 LEU A O 1
ATOM 927 N N . SER A 1 113 ? 12.833 -12.831 -4.830 1.00 68.94 113 SER A N 1
ATOM 928 C CA . SER A 1 113 ? 13.248 -13.233 -3.477 1.00 68.94 113 SER A CA 1
ATOM 929 C C . SER A 1 113 ? 14.718 -12.957 -3.111 1.00 68.94 113 SER A C 1
ATOM 931 O O . SER A 1 113 ? 15.036 -12.805 -1.934 1.00 68.94 113 SER A O 1
ATOM 933 N N . GLY A 1 114 ? 15.623 -12.803 -4.085 1.00 64.69 114 GLY A N 1
ATOM 934 C CA . GLY A 1 114 ? 17.064 -12.649 -3.829 1.00 64.69 114 GLY A CA 1
ATOM 935 C C . GLY A 1 114 ? 17.586 -11.233 -3.528 1.00 64.69 114 GLY A C 1
ATOM 936 O O . GLY A 1 114 ? 18.688 -11.111 -2.997 1.00 64.69 114 GLY A O 1
ATOM 937 N N . LEU A 1 115 ? 16.860 -10.155 -3.864 1.00 61.78 115 LEU A N 1
ATOM 938 C CA . LEU A 1 115 ? 17.449 -8.796 -3.872 1.00 61.78 115 LEU A CA 1
ATOM 939 C C . LEU A 1 115 ? 16.639 -7.708 -3.148 1.00 61.78 115 LEU A C 1
ATOM 941 O O . LEU A 1 115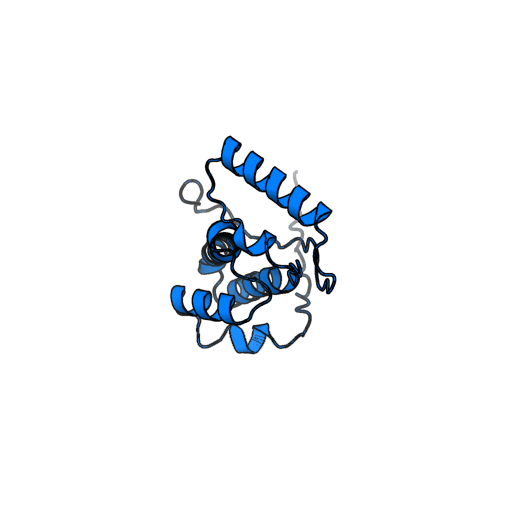 ? 17.208 -6.692 -2.745 1.00 61.78 115 LEU A O 1
ATOM 945 N N . LEU A 1 116 ? 15.325 -7.883 -2.985 1.00 60.25 116 LEU A N 1
ATOM 946 C CA . LEU A 1 116 ? 14.446 -6.798 -2.535 1.00 60.25 116 LEU A CA 1
ATOM 947 C C . LEU A 1 116 ? 14.504 -6.573 -1.015 1.00 60.25 116 LEU A C 1
ATOM 949 O O . LEU A 1 116 ? 14.590 -5.432 -0.558 1.00 60.25 116 LEU A O 1
ATOM 953 N N . LEU A 1 117 ? 14.520 -7.656 -0.231 1.00 59.62 117 LEU A N 1
ATOM 954 C CA . LEU A 1 117 ? 14.416 -7.604 1.232 1.00 59.62 117 LEU A CA 1
ATOM 955 C C . LEU A 1 117 ? 15.653 -7.011 1.927 1.00 59.62 117 LEU A C 1
ATOM 957 O O . LEU A 1 117 ? 15.522 -6.260 2.894 1.00 59.62 117 LEU A O 1
ATOM 961 N N . LEU A 1 118 ? 16.852 -7.298 1.407 1.00 58.78 118 LEU A N 1
ATOM 962 C CA . LEU A 1 118 ? 18.122 -6.788 1.947 1.00 58.78 118 LEU A CA 1
ATOM 963 C C . LEU A 1 118 ? 18.211 -5.253 1.885 1.00 58.78 118 LEU A C 1
ATOM 965 O O . LEU A 1 118 ? 18.844 -4.630 2.738 1.00 58.78 118 LEU A O 1
ATOM 969 N N . LEU A 1 119 ? 17.543 -4.627 0.910 1.00 57.06 119 LEU A N 1
ATOM 970 C CA . LEU A 1 119 ? 17.424 -3.170 0.818 1.00 57.06 119 LEU A CA 1
ATOM 971 C C . LEU A 1 119 ? 16.212 -2.628 1.592 1.00 57.06 119 LEU A C 1
ATOM 973 O O . LEU A 1 119 ? 16.274 -1.506 2.090 1.00 57.06 119 LEU A O 1
ATOM 977 N N . PHE A 1 120 ? 15.137 -3.414 1.720 1.00 59.44 120 PHE A N 1
ATOM 978 C CA . PHE A 1 120 ? 13.849 -2.998 2.284 1.00 59.44 120 PHE A CA 1
ATOM 979 C C . PHE A 1 120 ? 13.885 -2.614 3.775 1.00 59.44 120 PHE A C 1
ATOM 981 O O . PHE A 1 120 ? 13.161 -1.700 4.179 1.00 59.44 120 PHE A O 1
ATOM 988 N N . LEU A 1 121 ? 14.737 -3.262 4.581 1.00 57.06 121 LEU A N 1
ATOM 989 C CA . LEU A 1 121 ? 14.868 -2.995 6.028 1.00 57.06 121 LEU A CA 1
ATOM 990 C C . LEU A 1 121 ? 16.042 -2.088 6.404 1.00 57.06 121 LEU A C 1
ATOM 992 O O . LEU A 1 121 ? 16.115 -1.578 7.525 1.00 57.06 121 LEU A O 1
ATOM 996 N N . SER A 1 122 ? 16.961 -1.845 5.474 1.00 56.66 122 SER A N 1
ATOM 997 C CA . SER A 1 122 ? 17.944 -0.782 5.627 1.00 56.66 122 SER A CA 1
ATOM 998 C C . SER A 1 122 ? 17.159 0.531 5.609 1.00 56.66 122 SER A C 1
ATOM 1000 O O . SER A 1 122 ? 16.776 0.994 4.540 1.00 56.66 122 SER A O 1
ATOM 1002 N N . LYS A 1 123 ? 16.873 1.124 6.780 1.00 56.81 123 LYS A N 1
ATOM 1003 C CA . LYS A 1 123 ? 16.147 2.404 6.976 1.00 56.81 123 LYS A CA 1
ATOM 1004 C C . LYS A 1 123 ? 16.828 3.626 6.321 1.00 56.81 123 LYS A C 1
ATOM 1006 O O . LYS A 1 123 ? 16.751 4.743 6.826 1.00 56.81 123 LYS A O 1
ATOM 1011 N N . ARG A 1 124 ? 17.573 3.444 5.233 1.00 53.41 124 ARG A N 1
ATOM 1012 C CA . ARG A 1 124 ? 18.232 4.515 4.505 1.00 53.41 124 ARG A CA 1
ATOM 1013 C C . ARG A 1 124 ? 17.185 5.231 3.652 1.00 53.41 124 ARG A C 1
ATOM 1015 O O . ARG A 1 124 ? 16.599 4.600 2.770 1.00 53.41 124 ARG A O 1
ATOM 1022 N N . PRO A 1 125 ? 16.967 6.538 3.861 1.00 45.47 125 PRO A N 1
ATOM 1023 C CA . PRO A 1 125 ? 16.116 7.313 2.977 1.00 45.47 125 PRO A CA 1
ATOM 1024 C C . PRO A 1 125 ? 16.718 7.271 1.572 1.00 45.47 125 PRO A C 1
ATOM 1026 O O . PRO A 1 125 ? 17.846 7.718 1.348 1.00 45.47 125 PRO A O 1
ATOM 1029 N N . PHE A 1 126 ? 15.981 6.707 0.615 1.00 48.41 126 PHE A N 1
ATOM 1030 C CA . PHE A 1 126 ? 16.421 6.716 -0.772 1.00 48.41 126 PHE A CA 1
ATOM 1031 C C . PHE A 1 126 ? 16.159 8.102 -1.366 1.00 48.41 126 PHE A C 1
ATOM 1033 O O . PHE A 1 126 ? 15.107 8.376 -1.943 1.00 48.41 126 PHE A O 1
ATOM 1040 N N . VAL A 1 127 ? 17.133 9.000 -1.219 1.00 45.25 127 VAL A N 1
ATOM 1041 C CA . VAL A 1 127 ? 17.131 10.290 -1.910 1.00 45.25 127 VAL A CA 1
ATOM 1042 C C . VAL A 1 127 ? 17.501 10.031 -3.366 1.00 45.25 127 VAL A C 1
ATOM 1044 O O . VAL A 1 127 ? 18.676 9.915 -3.720 1.00 45.25 127 VAL A O 1
ATOM 1047 N N . SER A 1 128 ? 16.505 9.940 -4.249 1.00 42.50 128 SER A N 1
ATOM 1048 C CA . SER A 1 128 ? 16.786 10.022 -5.679 1.00 42.50 128 SER A CA 1
ATOM 1049 C C . SER A 1 128 ? 17.333 11.420 -5.966 1.00 42.50 128 SER A C 1
ATOM 1051 O O . SER A 1 128 ? 16.590 12.396 -5.854 1.00 42.50 128 SER A O 1
ATOM 1053 N N . LYS A 1 129 ? 18.617 11.539 -6.335 1.00 32.94 129 LYS A N 1
ATOM 1054 C CA . LYS A 1 129 ? 19.145 12.800 -6.874 1.00 32.94 129 LYS A CA 1
ATOM 1055 C C . LYS A 1 129 ? 18.210 13.267 -8.000 1.00 32.94 129 LYS A C 1
ATOM 1057 O O . LYS A 1 129 ? 17.871 12.446 -8.861 1.00 32.94 129 LYS A O 1
ATOM 1062 N N . PRO A 1 130 ? 17.775 14.538 -8.018 1.00 35.59 130 PRO A N 1
ATOM 1063 C CA . PRO A 1 130 ? 16.915 15.026 -9.081 1.00 35.59 130 PRO A CA 1
ATOM 1064 C C . PRO A 1 130 ? 17.647 14.851 -10.413 1.00 35.59 130 PRO A C 1
ATOM 1066 O O . PRO A 1 130 ? 18.738 15.390 -10.615 1.00 35.59 130 PRO A O 1
ATOM 1069 N N . ARG A 1 131 ? 17.069 14.068 -11.332 1.00 47.50 131 ARG A N 1
ATOM 1070 C CA . ARG A 1 131 ? 17.537 14.068 -12.719 1.00 47.50 131 ARG A CA 1
ATOM 1071 C C . ARG A 1 131 ? 17.249 15.463 -13.260 1.00 47.50 131 ARG A C 1
ATOM 1073 O O . ARG A 1 131 ? 16.094 15.878 -13.292 1.00 47.50 131 ARG A O 1
ATOM 1080 N N . ARG A 1 132 ? 18.304 16.186 -13.647 1.00 37.75 132 ARG A N 1
ATOM 1081 C CA . ARG A 1 132 ? 18.208 17.448 -14.388 1.00 37.75 132 ARG A CA 1
ATOM 1082 C C . ARG A 1 132 ? 17.266 17.217 -15.570 1.00 37.75 132 ARG A C 1
ATOM 1084 O O . ARG A 1 132 ? 17.621 16.511 -16.511 1.00 37.75 132 ARG A O 1
ATOM 1091 N N . ILE A 1 133 ? 16.068 17.790 -15.513 1.00 44.94 133 ILE A N 1
ATOM 1092 C CA . ILE A 1 133 ? 15.210 17.910 -16.686 1.00 44.94 133 ILE A CA 1
ATOM 1093 C C . ILE A 1 133 ? 15.944 18.896 -17.596 1.00 44.94 133 ILE A C 1
ATOM 1095 O O . ILE A 1 133 ? 15.956 20.098 -17.327 1.00 44.94 133 ILE A O 1
ATOM 1099 N N . LEU A 1 134 ? 16.628 18.397 -18.632 1.00 40.53 134 LEU A N 1
ATOM 1100 C CA . LEU A 1 134 ? 17.073 19.262 -19.718 1.00 40.53 134 LEU A CA 1
ATOM 1101 C C . LEU A 1 134 ? 15.805 19.830 -20.356 1.00 40.53 134 LEU A C 1
ATOM 1103 O O . LEU A 1 134 ? 15.118 19.136 -21.103 1.00 40.53 134 LEU A O 1
ATOM 1107 N N . LYS A 1 135 ? 15.485 21.091 -20.048 1.00 40.41 135 LYS A N 1
ATOM 1108 C CA . LYS A 1 135 ? 14.540 21.879 -20.837 1.00 40.41 135 LYS A CA 1
ATOM 1109 C C . LYS A 1 135 ? 15.101 21.950 -22.258 1.00 40.41 135 LYS A C 1
ATOM 1111 O O . LYS A 1 135 ? 15.940 22.803 -22.543 1.00 40.41 135 LYS A O 1
ATOM 1116 N N . ARG A 1 136 ? 14.670 21.054 -23.150 1.00 43.44 136 ARG A N 1
ATOM 1117 C CA . ARG A 1 136 ? 14.767 21.310 -24.587 1.00 43.44 136 ARG A CA 1
ATOM 1118 C C . ARG A 1 136 ? 13.869 22.517 -24.842 1.00 43.44 136 ARG A C 1
ATOM 1120 O O . ARG A 1 136 ? 12.653 22.413 -24.718 1.00 43.44 136 ARG A O 1
ATOM 1127 N N . ARG A 1 137 ? 14.477 23.682 -25.087 1.00 40.34 137 ARG A N 1
ATOM 1128 C CA . ARG A 1 137 ? 13.757 24.832 -25.637 1.00 40.34 137 ARG A CA 1
ATOM 1129 C C . ARG A 1 137 ? 13.249 24.396 -27.001 1.00 40.34 137 ARG A C 1
ATOM 1131 O O . ARG A 1 137 ? 14.053 24.121 -27.885 1.00 40.34 137 ARG A O 1
ATOM 1138 N N . VAL A 1 138 ? 11.939 24.291 -27.140 1.00 46.38 138 VAL A N 1
ATOM 1139 C CA . VAL A 1 138 ? 11.304 24.335 -28.451 1.00 46.38 138 VAL A CA 1
ATOM 1140 C C . VAL A 1 138 ? 11.222 25.824 -28.782 1.00 46.38 138 VAL A C 1
ATOM 1142 O O . VAL A 1 138 ? 10.471 26.549 -28.134 1.00 46.38 138 VAL A O 1
ATOM 1145 N N . CYS A 1 139 ? 12.096 26.296 -29.675 1.00 34.47 139 CYS A N 1
ATOM 1146 C CA . CYS A 1 139 ? 11.898 27.581 -30.342 1.00 34.47 139 CYS A CA 1
ATOM 1147 C C . CYS A 1 139 ? 10.747 27.400 -31.331 1.00 34.47 139 CYS A C 1
ATOM 1149 O O . CYS A 1 139 ? 10.789 26.472 -32.134 1.00 34.47 139 CYS A O 1
ATOM 1151 N N . TRP A 1 140 ? 9.748 28.269 -31.252 1.00 36.38 140 TRP A N 1
ATOM 1152 C CA . TRP A 1 140 ? 8.833 28.519 -32.359 1.00 36.38 140 TRP A CA 1
ATOM 1153 C C . TRP A 1 140 ? 9.335 29.782 -33.066 1.00 36.38 140 TRP A C 1
ATOM 1155 O O . TRP A 1 140 ? 9.768 30.713 -32.381 1.00 36.38 140 TRP A O 1
ATOM 1165 N N . GLU A 1 141 ? 9.371 29.733 -34.398 1.00 45.25 141 GLU A N 1
ATOM 1166 C CA . GLU A 1 141 ? 9.658 30.868 -35.290 1.00 45.25 141 GLU A CA 1
ATOM 1167 C C . GLU A 1 141 ? 8.586 31.959 -35.187 1.00 45.25 141 GLU A C 1
ATOM 1169 O O . GLU A 1 141 ? 7.406 31.611 -34.942 1.00 45.25 141 GLU A O 1
#

Foldseek 3Di:
DVVCPPDDDDDDDDFPDAPFQDFDDLVRLVVVVVVLVVCCVVPVDAFDNVLSVDRRRDPHCHLLNVLLVLCCVVPVPCSVVLNVLVVCCCGPVVHRSVDPVSVCVSCVVVVNNPPRSVVSPPPDPPPDDDDPPPPPDPDDD

pLDDT: mean 84.81, std 19.28, range [32.94, 98.56]

Sequence (141 aa):
MAQYPDWPFRILLGGLRPGTTTVMSEKQKAFLRHHWEEIHQLTGQPFGYDILERNDFIYDTEPAARAVVVVRQLHPLLTFDFFKAIQAAFYVRGQDTNALETYLELCDDFLLSGLLLLLFLSKRPFVSKPRRILKRRVCWE

Radius of gyration: 17.98 Å; chains: 1; bounding box: 40×46×53 Å

Secondary structure (DSSP, 8-state):
-TT-TTS--------SSTT--PBPPHHHHHHHHHHHHHHHHHH------HHHH-TT-B---HHHHHHHHHHHHH-GGGHHHHHHHHHHHHHTT---TTSHHHHHHHHHHTT-TTTHHHHHSS------PPP----------